Protein AF-A0A165S8I8-F1 (afdb_monomer_lite)

pLDDT: mean 89.22, std 9.44, range [55.53, 98.0]

Organism: Lactiplantibacillus plantarum (NCBI:txid1590)

Radius of gyration: 12.16 Å; chains: 1; bounding box: 29×20×30 Å

Foldseek 3Di:
DDDDDPDDDLVRQVVVLVVVLVVCCVVPVVDDSVVSVVCSVVSSVVVD

Sequence (48 aa):
MITKLNSFSDRDLEQLAQIWLNGNLQAHSFIPAQYWKNQFVNIKKNVA

Structure (mmCIF, N/CA/C/O backbone):
data_AF-A0A165S8I8-F1
#
_entry.id   AF-A0A165S8I8-F1
#
loop_
_atom_site.group_PDB
_atom_site.id
_atom_site.type_symbol
_atom_site.label_atom_id
_atom_site.label_alt_id
_atom_site.label_comp_id
_atom_site.label_asym_id
_atom_site.label_entity_id
_atom_site.label_seq_id
_atom_site.pdbx_PDB_ins_code
_atom_site.Cartn_x
_atom_site.Cartn_y
_atom_site.Cartn_z
_atom_site.occupancy
_atom_site.B_iso_or_equiv
_atom_site.auth_seq_id
_atom_site.auth_comp_id
_atom_site.auth_asym_id
_atom_site.auth_atom_id
_atom_site.pdbx_PDB_model_num
ATOM 1 N N . MET A 1 1 ? 19.185 12.838 -6.229 1.00 70.81 1 MET A N 1
ATOM 2 C CA . MET A 1 1 ? 18.331 13.266 -7.360 1.00 70.81 1 MET A CA 1
ATOM 3 C C . MET A 1 1 ? 17.095 12.392 -7.375 1.00 70.81 1 MET A C 1
ATOM 5 O O . MET A 1 1 ? 17.236 11.197 -7.159 1.00 70.81 1 MET A O 1
ATOM 9 N N . ILE A 1 2 ? 15.920 12.976 -7.604 1.00 85.56 2 ILE A N 1
ATOM 10 C CA . ILE A 1 2 ? 14.690 12.220 -7.868 1.00 85.56 2 ILE A CA 1
ATOM 11 C C . ILE A 1 2 ? 14.536 12.149 -9.389 1.00 85.56 2 ILE A C 1
ATOM 13 O O . ILE A 1 2 ? 14.550 13.186 -10.048 1.00 85.56 2 ILE A O 1
ATOM 17 N N . THR A 1 3 ? 14.432 10.943 -9.942 1.00 86.75 3 THR A N 1
ATOM 18 C CA . THR A 1 3 ? 14.243 10.694 -11.378 1.00 86.75 3 THR A CA 1
ATOM 19 C C . THR A 1 3 ? 12.872 10.081 -11.629 1.00 86.75 3 THR A C 1
ATOM 21 O O . THR A 1 3 ? 12.382 9.265 -10.850 1.00 86.75 3 THR A O 1
ATOM 24 N N . LYS A 1 4 ? 12.231 10.493 -12.726 1.00 85.19 4 LYS A N 1
ATOM 25 C CA . LYS A 1 4 ? 10.941 9.942 -13.143 1.00 85.19 4 LYS A CA 1
ATOM 26 C C . LYS A 1 4 ? 11.137 8.530 -13.695 1.00 85.19 4 LYS A C 1
ATOM 28 O O . LYS A 1 4 ? 11.984 8.320 -14.561 1.00 85.19 4 LYS A O 1
ATOM 33 N N . LEU A 1 5 ? 10.318 7.589 -13.232 1.00 84.00 5 LEU A N 1
ATOM 34 C CA . LEU A 1 5 ? 10.236 6.251 -13.805 1.00 84.00 5 LEU A CA 1
ATOM 35 C C . LEU A 1 5 ? 9.351 6.304 -15.061 1.00 84.00 5 LEU A C 1
ATOM 37 O O . LEU A 1 5 ? 8.185 6.685 -14.978 1.00 84.00 5 LEU A O 1
ATOM 41 N N . ASN A 1 6 ? 9.917 5.980 -16.226 1.00 86.12 6 ASN A N 1
ATOM 42 C CA . ASN A 1 6 ? 9.213 6.059 -17.517 1.00 86.12 6 ASN A CA 1
ATOM 43 C C . ASN A 1 6 ? 8.714 4.697 -18.024 1.00 86.12 6 ASN A C 1
ATOM 45 O O . ASN A 1 6 ? 7.873 4.655 -18.915 1.00 86.12 6 ASN A O 1
ATOM 49 N N . SER A 1 7 ? 9.235 3.601 -17.475 1.00 86.94 7 SER A N 1
ATOM 50 C CA . SER A 1 7 ? 8.857 2.230 -17.813 1.00 86.94 7 SER A CA 1
ATOM 51 C C . SER A 1 7 ? 8.880 1.387 -16.550 1.00 86.94 7 SER A C 1
ATOM 53 O O . SER A 1 7 ? 9.792 1.531 -15.734 1.00 86.94 7 SER A O 1
ATOM 55 N N . PHE A 1 8 ? 7.907 0.502 -16.408 1.00 87.12 8 PHE A N 1
ATOM 56 C CA . PHE A 1 8 ? 7.743 -0.351 -15.240 1.00 87.12 8 PHE A CA 1
ATOM 57 C C . PHE A 1 8 ? 7.243 -1.720 -15.689 1.00 87.12 8 PHE A C 1
ATOM 59 O O . PHE A 1 8 ? 6.459 -1.828 -16.628 1.00 87.12 8 PHE A O 1
ATOM 66 N N . SER A 1 9 ? 7.735 -2.757 -15.026 1.00 90.25 9 SER A N 1
ATOM 67 C CA . SER A 1 9 ? 7.248 -4.127 -15.158 1.00 90.25 9 SER A CA 1
ATOM 68 C C . SER A 1 9 ? 6.076 -4.387 -14.210 1.00 90.25 9 SER A C 1
ATOM 70 O O . SER A 1 9 ? 5.908 -3.672 -13.223 1.00 90.25 9 SER A O 1
ATOM 72 N N . ASP A 1 10 ? 5.329 -5.472 -14.423 1.00 88.50 10 ASP A N 1
ATOM 73 C CA . ASP A 1 10 ? 4.278 -5.912 -13.489 1.00 88.50 10 ASP A CA 1
ATOM 74 C C . ASP A 1 10 ? 4.798 -6.067 -12.050 1.00 88.50 10 ASP A C 1
ATOM 76 O O . ASP A 1 10 ? 4.092 -5.777 -11.084 1.00 88.50 10 ASP A O 1
ATOM 80 N N . ARG A 1 11 ? 6.065 -6.475 -11.890 1.00 90.56 11 ARG A N 1
ATOM 81 C CA . ARG A 1 11 ? 6.722 -6.560 -10.579 1.00 90.56 11 ARG A CA 1
ATOM 82 C C . ARG A 1 11 ? 6.910 -5.179 -9.952 1.00 90.56 11 ARG A C 1
ATOM 84 O O . ARG A 1 11 ? 6.681 -5.034 -8.752 1.00 90.56 11 ARG A O 1
ATOM 91 N N . ASP A 1 12 ? 7.319 -4.189 -10.741 1.00 91.00 12 ASP A N 1
ATOM 92 C CA . ASP A 1 12 ? 7.4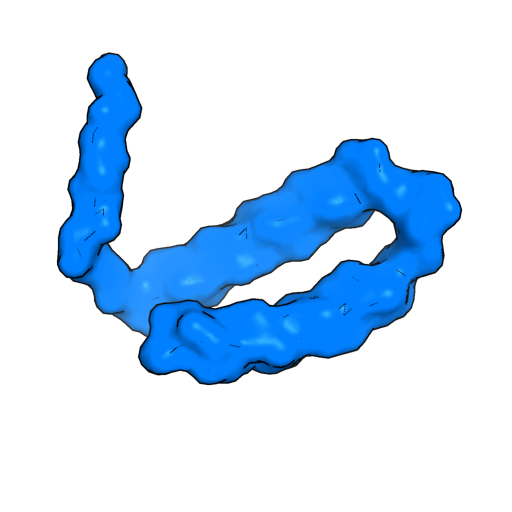79 -2.816 -10.254 1.00 91.00 12 ASP A CA 1
ATOM 93 C C . ASP A 1 12 ? 6.122 -2.244 -9.836 1.00 91.00 12 ASP A C 1
ATOM 95 O O . ASP A 1 12 ? 6.011 -1.631 -8.775 1.00 91.00 12 ASP A O 1
ATOM 99 N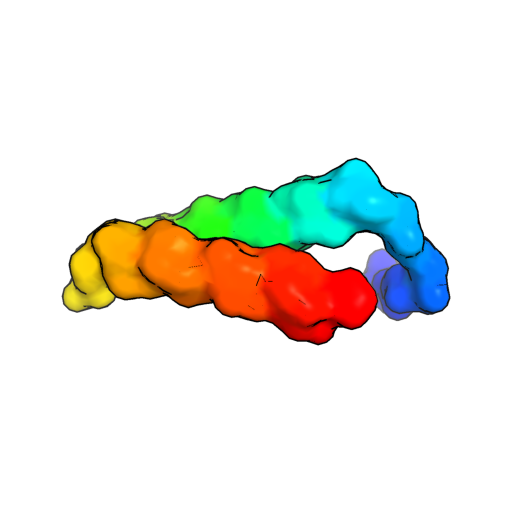 N . LEU A 1 13 ? 5.069 -2.512 -10.615 1.00 88.94 13 LEU A N 1
ATOM 100 C CA . LEU A 1 13 ? 3.705 -2.103 -10.284 1.00 88.94 13 LEU A CA 1
ATOM 101 C C . LEU A 1 13 ? 3.200 -2.763 -8.995 1.00 88.94 13 LEU A C 1
ATOM 103 O O . LEU A 1 13 ? 2.599 -2.087 -8.158 1.00 88.94 13 LEU A O 1
ATOM 107 N N . GLU A 1 14 ? 3.494 -4.049 -8.783 1.00 90.44 14 GLU A N 1
ATOM 108 C CA . GLU A 1 14 ? 3.174 -4.751 -7.535 1.00 90.44 14 GLU A CA 1
ATOM 109 C C . GLU A 1 14 ? 3.882 -4.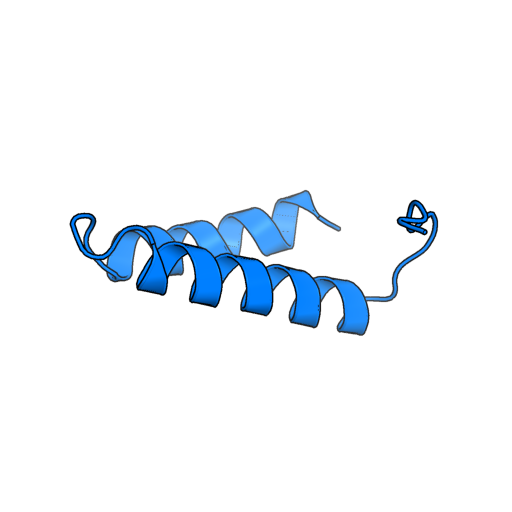113 -6.333 1.00 90.44 14 GLU A C 1
ATOM 111 O O . GLU A 1 14 ? 3.256 -3.834 -5.307 1.00 90.44 14 GLU A O 1
ATOM 116 N N . GLN A 1 15 ? 5.184 -3.837 -6.458 1.00 92.31 15 GLN A N 1
ATOM 117 C CA . GLN A 1 15 ? 5.949 -3.203 -5.387 1.00 92.31 15 GLN A CA 1
ATOM 118 C C . GLN A 1 15 ? 5.438 -1.794 -5.084 1.00 92.31 15 GLN A C 1
ATOM 120 O O . GLN A 1 15 ? 5.274 -1.449 -3.913 1.00 92.31 15 GLN A O 1
ATOM 125 N N . LEU A 1 16 ? 5.140 -0.995 -6.110 1.00 91.75 16 LEU A N 1
ATOM 126 C CA . LEU A 1 16 ? 4.578 0.346 -5.944 1.00 91.75 16 LEU A CA 1
ATOM 127 C C . LEU A 1 16 ? 3.211 0.303 -5.257 1.00 91.75 16 LEU A C 1
ATOM 129 O O . LEU A 1 16 ? 2.975 1.074 -4.324 1.00 91.75 16 LEU A O 1
ATOM 133 N N . ALA A 1 17 ? 2.337 -0.626 -5.650 1.00 92.12 17 ALA A N 1
ATOM 134 C CA . ALA A 1 17 ? 1.047 -0.815 -4.997 1.00 92.12 17 ALA A CA 1
ATOM 135 C C . ALA A 1 17 ? 1.225 -1.192 -3.517 1.00 92.12 17 ALA A C 1
ATOM 137 O O . ALA A 1 17 ? 0.504 -0.683 -2.654 1.00 92.12 17 ALA A O 1
ATOM 138 N N . GLN A 1 18 ? 2.191 -2.061 -3.195 1.00 94.88 18 GLN A N 1
ATOM 139 C CA . GLN A 1 18 ? 2.451 -2.486 -1.818 1.00 94.88 18 GLN A CA 1
ATOM 140 C C . GLN A 1 18 ? 3.023 -1.350 -0.960 1.00 94.88 18 GLN A C 1
ATOM 142 O O . GLN A 1 18 ? 2.618 -1.189 0.193 1.00 94.88 18 GLN A O 1
ATOM 147 N N . ILE A 1 19 ? 3.930 -0.541 -1.519 1.00 95.25 19 ILE A N 1
ATOM 148 C CA . ILE A 1 19 ? 4.448 0.672 -0.870 1.00 95.25 19 ILE A CA 1
ATOM 149 C C . ILE A 1 19 ? 3.295 1.633 -0.585 1.00 95.25 19 ILE A C 1
ATOM 151 O O . ILE A 1 19 ? 3.169 2.116 0.540 1.00 95.25 19 ILE A O 1
ATOM 155 N N . TRP A 1 20 ? 2.424 1.860 -1.571 1.00 95.38 20 TRP A N 1
ATOM 156 C CA . TRP A 1 20 ? 1.233 2.686 -1.401 1.00 95.38 20 TRP A CA 1
ATOM 157 C C . TRP A 1 20 ? 0.348 2.160 -0.263 1.00 95.38 20 TRP A C 1
ATOM 159 O O . TRP A 1 20 ? 0.004 2.925 0.637 1.00 95.38 20 TRP A O 1
ATOM 169 N N . LEU A 1 21 ? 0.030 0.861 -0.233 1.00 96.25 21 LEU A N 1
ATOM 170 C CA . LEU A 1 21 ? -0.822 0.282 0.811 1.00 96.25 21 LEU A CA 1
ATOM 171 C C . LEU A 1 21 ? -0.198 0.437 2.202 1.00 96.25 21 LEU A C 1
ATOM 173 O O . LEU A 1 21 ? -0.861 0.894 3.131 1.00 96.25 21 LEU A O 1
ATOM 177 N N . ASN A 1 22 ? 1.081 0.093 2.339 1.00 97.31 22 ASN A N 1
ATOM 178 C CA . ASN A 1 22 ? 1.786 0.164 3.617 1.00 97.31 22 ASN A CA 1
ATOM 179 C C . ASN A 1 22 ? 1.899 1.608 4.121 1.00 97.31 22 ASN A C 1
ATOM 181 O O . ASN A 1 22 ? 1.657 1.863 5.300 1.00 97.31 22 ASN A O 1
ATOM 185 N N . GLY A 1 23 ? 2.211 2.553 3.229 1.00 97.44 23 GLY A N 1
ATOM 186 C CA . GLY A 1 23 ? 2.287 3.974 3.561 1.00 97.44 23 GLY A CA 1
ATOM 187 C C . GLY A 1 23 ? 0.946 4.524 4.043 1.00 97.44 23 GLY A C 1
ATOM 188 O O . GLY A 1 23 ? 0.895 5.193 5.072 1.00 97.44 23 GLY A O 1
ATOM 189 N N . ASN A 1 24 ? -0.152 4.175 3.366 1.00 97.31 24 ASN A N 1
ATOM 190 C CA . ASN A 1 24 ? -1.487 4.611 3.779 1.00 97.31 24 ASN A CA 1
ATOM 191 C C . ASN A 1 24 ? -1.917 3.980 5.110 1.00 97.31 24 ASN A C 1
ATOM 193 O O . ASN A 1 24 ? -2.462 4.677 5.961 1.00 97.31 24 ASN A O 1
ATOM 197 N N . LEU A 1 25 ? -1.629 2.694 5.336 1.00 97.56 25 LEU A N 1
ATOM 198 C CA . LEU A 1 25 ? -1.919 2.040 6.618 1.00 97.56 25 LEU A CA 1
ATOM 199 C C . LEU A 1 25 ? -1.152 2.677 7.787 1.00 97.56 25 LEU A C 1
ATOM 201 O O . LEU A 1 25 ? -1.706 2.792 8.878 1.00 97.56 25 LEU A O 1
ATOM 205 N N . GLN A 1 26 ? 0.099 3.097 7.569 1.00 98.00 26 GLN A N 1
ATOM 206 C CA . GLN A 1 26 ? 0.910 3.751 8.601 1.00 98.00 26 GLN A CA 1
ATOM 207 C C . GLN A 1 26 ? 0.490 5.204 8.848 1.00 98.00 26 GLN A C 1
ATOM 209 O O . GLN A 1 26 ? 0.329 5.604 9.999 1.00 98.00 26 GLN A O 1
ATOM 214 N N . ALA A 1 27 ? 0.308 5.996 7.789 1.00 97.94 27 ALA A N 1
ATOM 215 C CA . ALA A 1 27 ? 0.015 7.425 7.900 1.00 97.94 27 ALA A CA 1
ATOM 216 C C . ALA A 1 27 ? -1.446 7.717 8.279 1.00 97.94 27 ALA A C 1
ATOM 218 O O . ALA A 1 27 ? -1.740 8.746 8.888 1.00 97.94 27 ALA A O 1
ATOM 219 N N . HIS A 1 28 ? -2.367 6.818 7.922 1.00 97.12 28 HIS A N 1
ATOM 220 C CA . HIS A 1 28 ? -3.807 7.021 8.061 1.00 97.12 28 HIS A CA 1
ATOM 221 C C . HIS A 1 28 ? -4.469 5.944 8.922 1.00 97.12 28 HIS A C 1
ATOM 223 O O . HIS A 1 28 ? -5.531 5.425 8.576 1.00 97.12 28 HIS A O 1
ATOM 229 N N . SER A 1 29 ? -3.870 5.640 10.076 1.00 95.94 29 SER A N 1
ATOM 230 C CA . SER A 1 29 ? -4.417 4.696 11.066 1.00 95.94 29 SER A CA 1
ATOM 231 C C . SER A 1 29 ? -5.804 5.086 11.606 1.00 95.94 29 SER A C 1
ATOM 233 O O . SER A 1 29 ? -6.511 4.242 12.151 1.00 95.94 29 SER A O 1
ATOM 235 N N . PHE A 1 30 ? -6.217 6.344 11.416 1.00 97.25 30 PHE A N 1
ATOM 236 C CA . PHE A 1 30 ? -7.557 6.853 11.727 1.00 97.25 30 PHE A CA 1
ATOM 237 C C . PHE A 1 30 ? -8.643 6.409 10.726 1.00 97.25 30 PHE A C 1
ATOM 239 O O . PHE A 1 30 ? -9.829 6.554 11.012 1.00 97.25 30 PHE A O 1
ATOM 246 N N . ILE A 1 31 ? -8.265 5.864 9.563 1.00 97.31 31 ILE A N 1
ATOM 247 C CA . ILE A 1 31 ? -9.180 5.256 8.587 1.00 97.31 31 ILE A CA 1
ATOM 248 C C . ILE A 1 31 ? -9.096 3.728 8.725 1.00 97.31 31 ILE A C 1
ATOM 250 O O . ILE A 1 31 ? -7.992 3.187 8.820 1.00 97.31 31 ILE A O 1
ATOM 254 N N . PRO A 1 32 ? -10.225 2.992 8.691 1.00 97.62 32 PRO A N 1
ATOM 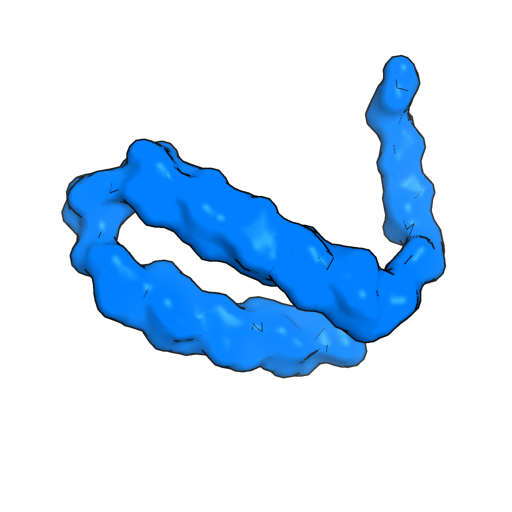255 C CA . PRO A 1 32 ? -10.203 1.539 8.811 1.00 97.62 32 PRO A CA 1
ATOM 256 C C . PRO A 1 32 ? -9.301 0.869 7.771 1.00 97.62 32 PRO A C 1
ATOM 258 O O . PRO A 1 32 ? -9.430 1.109 6.572 1.00 97.62 32 PRO A O 1
ATOM 261 N N . ALA A 1 33 ? -8.452 -0.063 8.210 1.00 96.12 33 ALA A N 1
ATOM 262 C CA . ALA A 1 33 ? -7.524 -0.783 7.332 1.00 96.12 33 ALA A CA 1
ATOM 263 C C . ALA A 1 33 ? -8.212 -1.459 6.128 1.00 96.12 33 ALA A C 1
ATOM 265 O O . ALA A 1 33 ? -7.623 -1.574 5.053 1.00 96.12 33 ALA A O 1
ATOM 266 N N . GLN A 1 34 ? -9.468 -1.888 6.288 1.00 96.19 34 GLN A N 1
ATOM 267 C CA . GLN A 1 34 ? -10.239 -2.516 5.215 1.00 96.19 34 GLN A CA 1
ATOM 268 C C . GLN A 1 34 ? -10.509 -1.569 4.039 1.00 96.19 34 GLN A C 1
ATOM 270 O O . GLN A 1 34 ? -10.531 -2.022 2.899 1.00 96.19 34 GLN A O 1
ATOM 275 N N . TYR A 1 35 ? -10.656 -0.264 4.289 1.00 96.06 35 TYR A N 1
ATOM 276 C CA . TYR A 1 35 ? -10.827 0.733 3.232 1.00 96.06 35 TYR A CA 1
ATOM 277 C C . TYR A 1 35 ? -9.629 0.721 2.271 1.00 96.06 35 TYR A C 1
ATOM 279 O O . TYR A 1 35 ? -9.794 0.570 1.060 1.00 96.06 35 TYR A O 1
ATOM 287 N N . TRP A 1 36 ? -8.413 0.765 2.819 1.00 96.31 36 TRP A N 1
ATOM 288 C CA . TRP A 1 36 ? -7.174 0.741 2.039 1.00 96.31 36 TRP A CA 1
ATOM 289 C C . TRP A 1 36 ? -6.978 -0.576 1.285 1.00 96.31 36 TRP A C 1
ATOM 291 O O . TRP A 1 36 ? -6.604 -0.567 0.113 1.00 96.31 36 TRP A O 1
ATOM 301 N N . LYS A 1 37 ? -7.299 -1.712 1.919 1.00 93.69 37 LYS A N 1
ATOM 302 C CA . LYS A 1 37 ? -7.251 -3.036 1.274 1.00 93.69 37 LYS A CA 1
ATOM 303 C C . LYS A 1 37 ? -8.245 -3.158 0.118 1.00 93.69 37 LYS A C 1
ATOM 305 O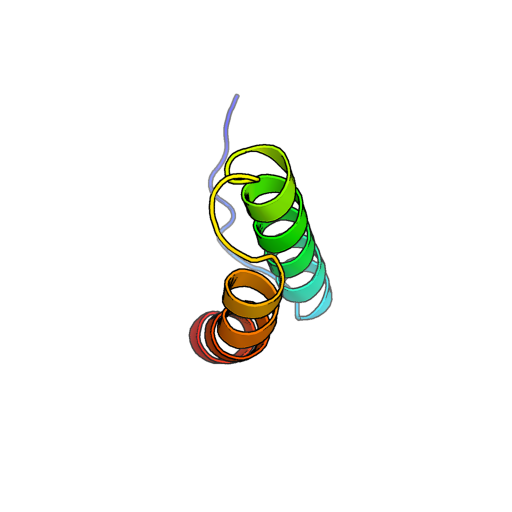 O . LYS A 1 37 ? -7.904 -3.723 -0.915 1.00 93.69 37 LYS A O 1
ATOM 310 N N . ASN A 1 38 ? -9.447 -2.603 0.261 1.00 93.75 38 ASN A N 1
ATOM 311 C CA . ASN A 1 38 ? -10.434 -2.586 -0.820 1.00 93.75 38 ASN A CA 1
ATOM 312 C C . ASN A 1 38 ? -9.954 -1.715 -1.992 1.00 93.75 38 ASN A C 1
ATOM 314 O O . ASN A 1 38 ? -10.109 -2.094 -3.151 1.00 93.75 38 ASN A O 1
ATOM 318 N N . GLN A 1 39 ? -9.312 -0.581 -1.699 1.00 91.12 39 GLN A N 1
ATOM 319 C CA . GLN A 1 39 ? -8.777 0.314 -2.723 1.00 91.12 39 GLN A CA 1
ATOM 320 C C . GLN A 1 39 ? -7.518 -0.236 -3.415 1.00 91.12 39 GLN A C 1
ATOM 322 O O . GLN A 1 39 ? -7.281 0.074 -4.581 1.00 91.12 39 GLN A O 1
ATOM 327 N N . PHE A 1 40 ? -6.745 -1.102 -2.754 1.00 89.19 40 PHE A N 1
ATOM 328 C CA . PHE A 1 40 ? -5.575 -1.770 -3.336 1.00 89.19 40 PHE A CA 1
ATOM 329 C C . PHE A 1 40 ? -5.916 -2.531 -4.627 1.00 89.19 40 PHE A C 1
ATOM 331 O O . PHE A 1 40 ? -5.201 -2.422 -5.622 1.00 89.19 40 PHE A O 1
ATOM 338 N N . VAL A 1 41 ? -7.061 -3.224 -4.653 1.00 82.06 41 VAL A N 1
ATOM 339 C CA . VAL A 1 41 ? -7.562 -3.926 -5.849 1.00 82.06 41 VAL A CA 1
ATOM 340 C C . VAL A 1 41 ? -7.841 -2.951 -6.995 1.00 82.06 41 VAL A C 1
ATOM 342 O O . VAL A 1 41 ? -7.546 -3.253 -8.151 1.00 82.06 41 VAL A O 1
ATOM 345 N N . ASN A 1 42 ? -8.376 -1.770 -6.685 1.00 83.62 42 ASN A N 1
ATOM 346 C CA . ASN A 1 42 ? -8.670 -0.746 -7.686 1.00 83.62 42 ASN A CA 1
ATOM 347 C C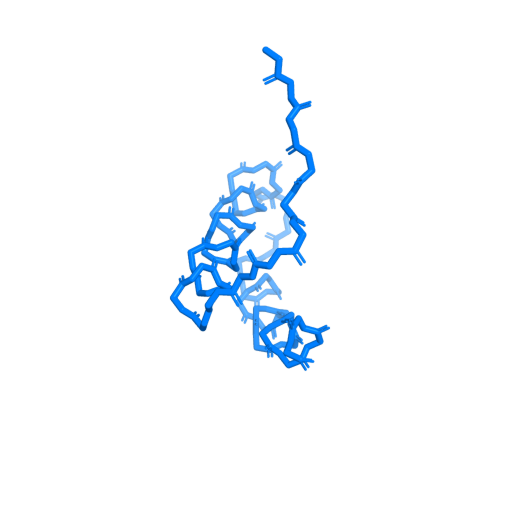 . ASN A 1 42 ? -7.392 -0.106 -8.227 1.00 83.62 42 ASN A C 1
ATOM 349 O O . ASN A 1 42 ? -7.283 0.113 -9.429 1.00 83.62 42 ASN A O 1
ATOM 353 N N . ILE A 1 43 ? -6.408 0.175 -7.375 1.00 81.31 43 ILE A N 1
ATOM 354 C CA . ILE A 1 43 ? -5.151 0.796 -7.813 1.00 81.31 43 ILE A CA 1
ATOM 355 C C . ILE A 1 43 ? -4.373 -0.137 -8.734 1.00 81.31 43 ILE A C 1
ATOM 357 O O . ILE A 1 43 ? -3.915 0.307 -9.780 1.00 81.31 43 ILE A O 1
ATOM 361 N N . LYS A 1 44 ? -4.330 -1.440 -8.440 1.00 78.75 44 LYS A N 1
ATOM 362 C CA . LYS A 1 44 ? -3.699 -2.421 -9.337 1.00 78.75 44 LYS A CA 1
ATOM 363 C C . LYS A 1 44 ? -4.341 -2.480 -10.727 1.00 78.75 44 LYS A C 1
ATOM 365 O O . LYS A 1 44 ? -3.650 -2.788 -11.687 1.00 78.75 44 LYS A O 1
ATOM 370 N N . LYS A 1 45 ? -5.634 -2.160 -10.852 1.00 78.06 45 LYS A N 1
ATOM 371 C CA . LYS A 1 45 ? -6.331 -2.087 -12.149 1.00 78.06 45 LYS A CA 1
ATOM 372 C C . LYS A 1 45 ? -6.093 -0.784 -12.914 1.00 78.06 45 LYS A C 1
ATOM 374 O O . LYS A 1 45 ? -6.222 -0.791 -14.125 1.00 78.06 45 LYS A O 1
ATOM 379 N N . ASN A 1 46 ? -5.811 0.318 -12.219 1.00 66.88 46 ASN A N 1
ATOM 380 C CA . ASN A 1 46 ? -5.639 1.643 -12.834 1.00 66.88 46 ASN A CA 1
ATOM 381 C C . ASN A 1 46 ? -4.178 1.973 -13.176 1.00 66.88 46 ASN A C 1
ATOM 383 O O . ASN A 1 46 ? -3.909 2.999 -13.792 1.00 66.88 46 ASN A O 1
ATOM 387 N N . VAL A 1 47 ? -3.241 1.152 -12.705 1.00 62.94 47 VAL A N 1
ATOM 388 C CA . VAL A 1 47 ? -1.799 1.325 -12.913 1.00 62.94 47 VAL A CA 1
ATOM 389 C C . VAL A 1 47 ? -1.281 0.468 -14.087 1.00 62.94 47 VAL A C 1
ATOM 391 O O . VAL A 1 47 ? -0.165 0.698 -14.547 1.00 62.94 47 VAL A O 1
ATOM 394 N N . ALA A 1 48 ? -2.096 -0.477 -14.575 1.00 55.53 48 ALA A N 1
ATOM 395 C CA . ALA A 1 48 ? -1.843 -1.294 -15.764 1.00 55.53 48 ALA A CA 1
ATOM 396 C C . ALA A 1 48 ? -2.281 -0.591 -17.059 1.00 55.53 48 ALA A C 1
ATOM 398 O O . ALA A 1 48 ? -3.291 0.149 -17.012 1.00 55.53 48 ALA A O 1
#

Secondary structure (DSSP, 8-state):
---------HHHHHHHHHHHHHHHHHHTTTS-HHHHHHHHHHHHHH--